Protein AF-A0AAE0SGQ3-F1 (afdb_monomer_lite)

Foldseek 3Di:
DEFEEEEEEEDDADPDDPVVVVVVVVVVCVLVVLLQVLLQVVQCPDPPDRYGYHYFYYDYHNDPVRQLDDPVQWDDDPNAIEGEQVNSQLSVLVVQLVCQVVDPPHGQAYEYEDQHQYDHPDPVHRPDFKDADAADRVDRSRRYMYGYDDDSVNRSLRVSLRVCRNNVNPDPSNPDD

Organism: NCBI:txid2493646

Structure (mmCIF, N/CA/C/O backbone):
data_AF-A0AAE0SGQ3-F1
#
_entry.id   AF-A0AAE0SGQ3-F1
#
loop_
_atom_site.group_PDB
_atom_site.id
_atom_site.type_symbol
_atom_site.label_atom_id
_atom_site.label_alt_id
_atom_site.label_comp_id
_atom_site.label_asym_id
_atom_site.label_entity_id
_atom_site.label_seq_id
_atom_site.pdbx_PDB_ins_code
_atom_site.Cartn_x
_atom_site.Cartn_y
_atom_site.Cartn_z
_atom_site.occupancy
_atom_site.B_iso_or_equiv
_atom_site.auth_seq_id
_atom_site.auth_comp_id
_atom_site.auth_asym_id
_atom_site.auth_atom_id
_atom_site.pdbx_PDB_model_num
ATOM 1 N N . MET A 1 1 ? -18.675 -8.932 4.395 1.00 39.03 1 MET A N 1
ATOM 2 C CA . MET A 1 1 ? -17.380 -9.041 5.109 1.00 39.03 1 MET A CA 1
ATOM 3 C C . MET A 1 1 ? -16.909 -7.641 5.506 1.00 39.03 1 MET A C 1
ATOM 5 O O . MET A 1 1 ? -17.119 -6.712 4.728 1.00 39.03 1 MET A O 1
ATOM 9 N N . LYS A 1 2 ? -16.356 -7.455 6.712 1.00 34.59 2 LYS A N 1
ATOM 10 C CA . LYS A 1 2 ? -15.650 -6.217 7.095 1.00 34.59 2 LYS A CA 1
ATOM 11 C C . LYS A 1 2 ? -14.165 -6.467 6.829 1.00 34.59 2 LYS A C 1
ATOM 13 O O . LYS A 1 2 ? -13.670 -7.477 7.305 1.00 34.59 2 LYS A O 1
ATOM 18 N N . GLY A 1 3 ? -13.527 -5.616 6.033 1.00 41.09 3 GLY A N 1
ATOM 19 C CA . GLY A 1 3 ? -12.093 -5.665 5.766 1.00 41.09 3 GLY A CA 1
ATOM 20 C C . GLY A 1 3 ? -11.449 -4.376 6.254 1.00 41.09 3 GLY A C 1
ATOM 21 O O . GLY A 1 3 ? -11.941 -3.280 5.960 1.00 41.09 3 GLY A O 1
ATOM 22 N N . THR A 1 4 ? -10.379 -4.513 7.021 1.00 44.31 4 THR A N 1
ATOM 23 C CA . THR A 1 4 ? -9.657 -3.395 7.620 1.00 44.31 4 THR A CA 1
ATOM 24 C C . THR A 1 4 ? -8.288 -3.267 6.956 1.00 44.31 4 THR A C 1
ATOM 26 O O . THR A 1 4 ? -7.530 -4.234 6.889 1.00 44.31 4 THR A O 1
ATOM 29 N N . LEU A 1 5 ? -8.007 -2.089 6.402 1.00 52.69 5 LEU A N 1
ATOM 30 C CA . LEU A 1 5 ? -6.851 -1.789 5.567 1.00 52.69 5 LEU A CA 1
ATOM 31 C C . LEU A 1 5 ? -5.826 -0.982 6.365 1.00 52.69 5 LEU A C 1
ATOM 33 O O . LEU A 1 5 ? -6.152 0.077 6.902 1.00 52.69 5 LEU A O 1
ATOM 37 N N . LEU A 1 6 ? -4.588 -1.454 6.406 1.00 52.25 6 LEU A N 1
ATOM 38 C CA . LEU A 1 6 ? -3.431 -0.696 6.864 1.00 52.25 6 LEU A CA 1
ATOM 39 C C . LEU A 1 6 ? -2.717 -0.101 5.653 1.00 52.25 6 LEU A C 1
ATOM 41 O O . LEU A 1 6 ? -2.405 -0.813 4.702 1.00 52.25 6 LEU A O 1
ATOM 45 N N . ILE A 1 7 ? -2.462 1.204 5.686 1.00 61.88 7 ILE A N 1
ATOM 46 C CA . ILE A 1 7 ? -1.781 1.903 4.597 1.00 61.88 7 ILE A CA 1
ATOM 47 C C . ILE A 1 7 ? -0.354 2.242 4.983 1.00 61.88 7 ILE A C 1
ATOM 49 O O . ILE A 1 7 ? -0.117 2.879 6.013 1.00 61.88 7 ILE A O 1
ATOM 53 N N . TYR A 1 8 ? 0.575 1.904 4.097 1.00 54.81 8 TYR A N 1
ATOM 54 C CA . TYR A 1 8 ? 1.942 2.385 4.142 1.00 54.81 8 TYR A CA 1
ATOM 55 C C . TYR A 1 8 ? 2.135 3.469 3.096 1.00 54.81 8 TYR A C 1
ATOM 57 O O . TYR A 1 8 ? 1.853 3.265 1.919 1.00 54.81 8 TYR A O 1
ATOM 65 N N . ALA A 1 9 ? 2.647 4.615 3.525 1.00 49.25 9 ALA A N 1
ATOM 66 C CA . ALA A 1 9 ? 3.007 5.709 2.636 1.00 49.25 9 ALA A CA 1
ATOM 67 C C . ALA A 1 9 ? 4.443 6.148 2.934 1.00 49.25 9 ALA A C 1
ATOM 69 O O . ALA A 1 9 ? 4.771 6.477 4.074 1.00 49.25 9 ALA A O 1
ATOM 70 N N . SER A 1 10 ? 5.315 6.163 1.929 1.00 40.59 10 SER A N 1
ATOM 71 C CA . SER A 1 10 ? 6.681 6.677 2.088 1.00 40.59 10 SER A CA 1
ATOM 72 C C . SER A 1 10 ? 6.744 8.186 1.824 1.00 40.59 10 SER A C 1
ATOM 74 O O . SER A 1 10 ? 6.081 8.699 0.920 1.00 40.59 10 SER A O 1
ATOM 76 N N . THR A 1 11 ? 7.539 8.919 2.609 1.00 38.03 11 THR A N 1
ATOM 77 C CA . THR A 1 11 ? 7.880 10.326 2.336 1.00 38.03 11 THR A CA 1
ATOM 78 C C . THR A 1 11 ? 9.298 10.463 1.814 1.00 38.03 11 THR A C 1
ATOM 80 O O . THR A 1 11 ? 10.227 9.933 2.419 1.00 38.03 11 THR A O 1
ATOM 83 N N . VAL A 1 12 ? 9.483 11.299 0.790 1.00 34.75 12 VAL A N 1
ATOM 84 C CA . VAL A 1 12 ? 10.799 11.852 0.442 1.00 34.75 12 VAL A CA 1
ATOM 85 C C . VAL A 1 12 ? 11.208 12.863 1.521 1.00 34.75 12 VAL A C 1
ATOM 87 O O . VAL A 1 12 ? 10.419 13.722 1.926 1.00 34.75 12 VAL A O 1
ATOM 90 N N . SER A 1 13 ? 12.434 12.743 2.024 1.00 35.84 13 SER A N 1
ATOM 91 C CA . SER A 1 13 ? 12.987 13.587 3.082 1.00 35.84 13 SER A CA 1
ATOM 92 C C . SER A 1 13 ? 13.191 15.030 2.599 1.00 35.84 13 SER A C 1
ATOM 94 O O . SER A 1 13 ? 14.014 15.303 1.734 1.00 35.84 13 SER A O 1
ATOM 96 N N . VAL A 1 14 ? 12.466 15.986 3.195 1.00 39.31 14 VAL A N 1
ATOM 97 C CA . VAL A 1 14 ? 12.691 17.427 2.971 1.00 39.31 14 VAL A CA 1
ATOM 98 C C . VAL A 1 14 ? 13.422 18.022 4.186 1.00 39.31 14 VAL A C 1
ATOM 100 O O . VAL A 1 14 ? 12.870 18.007 5.297 1.00 39.31 14 VAL A O 1
ATOM 103 N N . PRO A 1 15 ? 14.650 18.551 4.026 1.00 42.59 15 PRO A N 1
ATOM 104 C CA . PRO A 1 15 ? 15.420 19.125 5.121 1.00 42.59 15 PRO A CA 1
ATOM 105 C C . PRO A 1 15 ? 14.981 20.571 5.392 1.00 42.59 15 PRO A C 1
ATOM 107 O O . PRO A 1 15 ? 15.598 21.509 4.910 1.00 42.59 15 PRO A O 1
ATOM 110 N N . ASN A 1 16 ? 13.883 20.759 6.138 1.00 45.25 16 ASN A N 1
ATOM 111 C CA . ASN A 1 16 ? 13.708 21.856 7.108 1.00 45.25 16 ASN A CA 1
ATOM 112 C C . ASN A 1 16 ? 12.330 21.797 7.807 1.00 45.25 16 ASN A C 1
ATOM 114 O O . ASN A 1 16 ? 11.311 21.577 7.154 1.00 45.25 16 ASN A O 1
ATOM 118 N N . MET A 1 17 ? 12.302 22.127 9.107 1.00 46.94 17 MET A N 1
ATOM 119 C CA . MET A 1 17 ? 11.130 22.494 9.938 1.00 46.94 17 MET A CA 1
ATOM 120 C C . MET A 1 17 ? 10.229 21.354 10.466 1.00 46.94 17 MET A C 1
ATOM 122 O O . MET A 1 17 ? 9.360 20.829 9.771 1.00 46.94 17 MET A O 1
ATOM 126 N N . LEU A 1 18 ? 10.317 21.076 11.773 1.00 54.28 18 LEU A N 1
ATOM 127 C CA . LEU A 1 18 ? 9.386 20.221 12.536 1.00 54.28 18 LEU A CA 1
ATOM 128 C C . LEU A 1 18 ? 7.896 20.563 12.299 1.00 54.28 18 LEU A C 1
ATOM 130 O O . LEU A 1 18 ? 7.087 19.652 12.142 1.00 54.28 18 LEU A O 1
ATOM 134 N N . LYS A 1 19 ? 7.535 21.852 12.163 1.00 53.28 19 LYS A N 1
ATOM 135 C CA . LYS A 1 19 ? 6.165 22.282 11.804 1.00 53.28 19 LYS A CA 1
ATOM 136 C C . LYS A 1 19 ? 5.747 21.852 10.388 1.00 53.28 19 LYS A C 1
ATOM 138 O O . LYS A 1 19 ? 4.611 21.425 10.199 1.00 53.28 19 LYS A O 1
ATOM 143 N N . LYS A 1 20 ? 6.660 21.885 9.404 1.00 66.31 20 LYS A N 1
ATOM 144 C CA . LYS A 1 20 ? 6.388 21.379 8.044 1.00 66.31 20 LYS A CA 1
ATOM 145 C C . LYS A 1 20 ? 6.178 19.864 8.055 1.00 66.31 20 LYS A C 1
ATOM 147 O O . LYS A 1 20 ? 5.321 19.372 7.331 1.00 66.31 20 LYS A O 1
ATOM 152 N N . ARG A 1 21 ? 6.883 19.124 8.920 1.00 71.06 21 ARG A N 1
ATOM 153 C CA . ARG A 1 21 ? 6.739 17.661 9.033 1.00 71.06 21 ARG A CA 1
ATOM 154 C C . ARG A 1 21 ? 5.347 17.236 9.500 1.00 71.06 21 ARG A C 1
ATOM 156 O O . ARG A 1 21 ? 4.792 16.303 8.928 1.00 71.06 21 ARG A O 1
ATOM 163 N N . THR A 1 22 ? 4.771 17.907 10.498 1.00 79.12 22 THR A N 1
ATOM 164 C CA . THR A 1 22 ? 3.412 17.590 10.976 1.00 79.12 22 THR A CA 1
ATOM 165 C C . THR A 1 22 ? 2.369 17.848 9.893 1.00 79.12 22 THR A C 1
ATOM 167 O O . THR A 1 22 ? 1.529 16.986 9.645 1.00 79.12 22 THR A O 1
ATOM 170 N N . VAL A 1 23 ? 2.478 18.977 9.184 1.00 83.44 23 VAL A N 1
ATOM 171 C CA .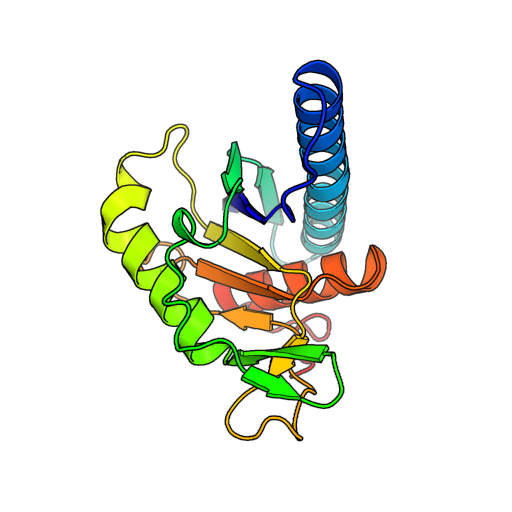 VAL A 1 23 ? 1.585 19.313 8.064 1.00 83.44 23 VAL A CA 1
ATOM 172 C C . VAL A 1 23 ? 1.718 18.306 6.920 1.00 83.44 23 VAL A C 1
ATOM 174 O O . VAL A 1 23 ? 0.711 17.843 6.400 1.00 83.44 23 VAL A O 1
ATOM 177 N N . VAL A 1 24 ? 2.940 17.915 6.547 1.00 82.62 24 VAL A N 1
ATOM 178 C CA . VAL A 1 24 ? 3.167 16.913 5.490 1.00 82.62 24 VAL A CA 1
ATOM 179 C C . VAL A 1 24 ? 2.561 15.562 5.872 1.00 82.62 24 VAL A C 1
ATOM 181 O O . VAL A 1 24 ? 1.832 14.980 5.074 1.00 82.62 24 VAL A O 1
ATOM 184 N N . LYS A 1 25 ? 2.791 15.083 7.102 1.00 83.75 25 LYS A N 1
ATOM 185 C CA . LYS A 1 25 ? 2.171 13.839 7.590 1.00 83.75 25 LYS A CA 1
ATOM 186 C C . LYS A 1 25 ? 0.648 13.920 7.558 1.00 83.75 25 LYS A C 1
ATOM 188 O O . LYS A 1 25 ? 0.005 12.949 7.178 1.00 83.75 25 LYS A O 1
ATOM 193 N N . GLN A 1 26 ? 0.080 15.059 7.946 1.00 87.38 26 GLN A N 1
ATOM 194 C CA . GLN A 1 26 ? -1.363 15.267 7.928 1.00 87.38 26 GLN A CA 1
ATOM 195 C C . GLN A 1 26 ? -1.926 15.207 6.502 1.00 87.38 26 GLN A C 1
ATOM 197 O O . GLN A 1 26 ? -2.840 14.431 6.252 1.00 87.38 26 GLN A O 1
ATOM 202 N N . LYS A 1 27 ? -1.306 15.912 5.550 1.00 87.62 27 LYS A N 1
ATOM 203 C CA . LYS A 1 27 ? -1.709 15.878 4.135 1.00 87.62 27 LYS A CA 1
ATOM 204 C C . LYS A 1 27 ? -1.614 14.484 3.519 1.00 87.62 27 LYS A C 1
ATOM 206 O O . LYS A 1 27 ? -2.451 14.112 2.707 1.00 87.62 27 LYS A O 1
ATOM 211 N N . ILE A 1 28 ? -0.612 13.698 3.910 1.00 86.00 28 ILE A N 1
ATOM 212 C CA . ILE A 1 28 ? -0.477 12.302 3.474 1.00 86.00 28 ILE A CA 1
ATOM 213 C C . ILE A 1 28 ? -1.635 11.465 4.001 1.00 86.00 28 ILE A C 1
ATOM 215 O O . ILE A 1 28 ? -2.278 10.765 3.225 1.00 86.00 28 ILE A O 1
ATOM 219 N N . ARG A 1 29 ? -1.947 11.573 5.298 1.00 89.50 29 ARG A N 1
ATOM 220 C CA . ARG A 1 29 ? -3.098 10.873 5.883 1.00 89.50 29 ARG A CA 1
ATOM 221 C C . ARG A 1 29 ? -4.398 11.264 5.195 1.00 89.50 29 ARG A C 1
ATOM 223 O O . ARG A 1 29 ? -5.192 10.385 4.892 1.00 89.50 29 ARG A O 1
ATOM 230 N N . GLU A 1 30 ? -4.606 12.549 4.929 1.00 90.75 30 GLU A N 1
ATOM 231 C CA . GLU A 1 30 ? -5.786 13.050 4.216 1.00 90.75 30 GLU A CA 1
ATOM 232 C C . GLU A 1 30 ? -5.866 12.471 2.801 1.00 90.75 30 GLU A C 1
ATOM 234 O O . GLU A 1 30 ? -6.856 11.825 2.463 1.00 90.75 30 GLU A O 1
ATOM 239 N N . SER A 1 31 ? -4.795 12.603 2.013 1.00 90.06 31 SER A N 1
ATOM 240 C CA . SER A 1 31 ? -4.724 12.090 0.641 1.00 90.06 31 SER A CA 1
ATOM 241 C C . SER A 1 31 ? -5.049 10.596 0.569 1.00 90.06 31 SER A C 1
ATOM 243 O O . SER A 1 31 ? -5.959 10.179 -0.147 1.00 90.06 31 SER A O 1
ATOM 245 N N . TYR A 1 32 ? -4.383 9.774 1.385 1.00 91.44 32 TYR A N 1
ATO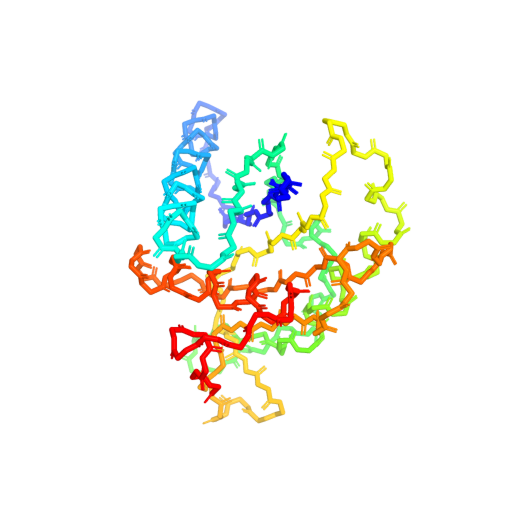M 246 C CA . TYR A 1 32 ? -4.633 8.334 1.373 1.00 91.44 32 TYR A CA 1
ATOM 247 C C . TYR A 1 32 ? -5.961 7.947 2.030 1.00 91.44 32 TYR A C 1
ATOM 249 O O . TYR A 1 32 ? -6.538 6.932 1.652 1.00 91.44 32 TYR A O 1
ATOM 257 N N . SER A 1 33 ? -6.520 8.757 2.935 1.00 92.06 33 SER A N 1
ATOM 258 C CA . SER A 1 33 ? -7.899 8.549 3.407 1.00 92.06 33 SER A CA 1
ATOM 259 C C . SER A 1 33 ? -8.903 8.716 2.266 1.00 92.06 33 SER A C 1
ATOM 261 O O . SER A 1 33 ? -9.853 7.938 2.171 1.00 92.06 33 SER A O 1
ATOM 263 N N . HIS A 1 34 ? -8.687 9.682 1.365 1.00 93.31 34 HIS A N 1
ATOM 264 C CA . HIS A 1 34 ? -9.504 9.811 0.159 1.00 93.31 34 HIS A CA 1
ATOM 265 C C . HIS A 1 34 ? -9.360 8.591 -0.750 1.00 93.31 34 HIS A C 1
ATOM 267 O O . HIS A 1 34 ? -10.377 8.079 -1.212 1.00 93.31 34 HIS A O 1
ATOM 273 N N . VAL A 1 35 ? -8.141 8.071 -0.934 1.00 93.31 35 VAL A N 1
ATOM 274 C CA . VAL A 1 35 ? -7.921 6.839 -1.711 1.00 93.31 35 VAL A CA 1
ATOM 275 C C . VAL A 1 35 ? -8.729 5.675 -1.125 1.00 93.31 35 VAL A C 1
ATOM 277 O O . VAL A 1 35 ? -9.490 5.035 -1.848 1.00 93.31 35 VAL A O 1
ATOM 280 N N . VAL A 1 36 ? -8.669 5.445 0.194 1.00 92.88 36 VAL A N 1
ATOM 281 C CA . VAL A 1 36 ? -9.471 4.389 0.849 1.00 92.88 36 VAL A CA 1
ATOM 282 C C . VAL A 1 36 ? -10.962 4.601 0.663 1.00 92.88 36 VAL A C 1
ATOM 284 O O . VAL A 1 36 ? -11.693 3.638 0.437 1.00 92.88 36 VAL A O 1
ATOM 287 N N . ASN A 1 37 ? -11.433 5.843 0.755 1.00 93.62 37 ASN A N 1
ATOM 288 C CA . ASN A 1 37 ? -12.838 6.151 0.526 1.00 93.62 37 ASN A CA 1
ATOM 289 C C . ASN A 1 37 ? -13.247 5.825 -0.915 1.00 93.62 37 ASN A C 1
ATOM 291 O O . ASN A 1 37 ? -14.295 5.209 -1.107 1.00 93.62 37 ASN A O 1
ATOM 295 N N . GLY A 1 38 ? -12.411 6.156 -1.902 1.00 94.25 38 GLY A N 1
ATOM 296 C CA . GLY A 1 38 ? -12.601 5.775 -3.302 1.00 94.25 38 GLY A CA 1
ATOM 297 C C . GLY A 1 38 ? -12.701 4.260 -3.481 1.00 94.25 38 GLY A C 1
ATOM 298 O O . GLY A 1 38 ? -13.688 3.768 -4.030 1.00 94.25 38 GLY A O 1
ATOM 299 N N . VAL A 1 39 ? -11.753 3.506 -2.915 1.00 93.81 39 VAL A N 1
ATOM 300 C CA . VAL A 1 39 ? -11.789 2.034 -2.916 1.00 93.81 39 VAL A CA 1
ATOM 301 C C . VAL A 1 39 ? -13.081 1.534 -2.258 1.00 93.81 39 VAL A C 1
ATOM 303 O O . VAL A 1 39 ? -13.821 0.746 -2.839 1.00 93.81 39 VAL A O 1
ATOM 306 N N . SER A 1 40 ? -13.433 2.045 -1.077 1.00 93.12 40 SER A N 1
ATOM 307 C CA . SER A 1 40 ? -14.659 1.673 -0.358 1.00 93.12 40 SER A CA 1
ATOM 308 C C . SER A 1 40 ? -15.924 1.912 -1.192 1.00 93.12 40 SER A C 1
ATOM 310 O O . SER A 1 40 ? -16.843 1.096 -1.149 1.00 93.12 40 SER A O 1
ATOM 312 N N . LEU A 1 41 ? -15.983 2.995 -1.975 1.00 93.56 41 LEU A N 1
ATOM 313 C CA . LEU A 1 41 ? -17.100 3.281 -2.880 1.00 93.56 41 LEU A CA 1
ATOM 314 C C . LEU A 1 41 ? -17.199 2.259 -4.019 1.00 93.56 41 LEU A C 1
ATOM 316 O O . LEU A 1 41 ? -18.301 1.775 -4.281 1.00 93.56 41 LEU A O 1
ATOM 320 N N . ILE A 1 42 ? -16.075 1.872 -4.632 1.00 92.38 42 ILE A N 1
ATOM 321 C CA . ILE A 1 42 ? -16.042 0.823 -5.667 1.00 92.38 42 ILE A CA 1
ATOM 322 C C . ILE A 1 42 ? -16.623 -0.483 -5.112 1.00 92.38 42 ILE A C 1
ATOM 324 O O . ILE A 1 42 ? -17.536 -1.063 -5.703 1.00 92.38 42 ILE A O 1
ATOM 328 N N . TYR A 1 43 ? -16.155 -0.905 -3.935 1.00 90.81 43 TYR A N 1
ATOM 329 C CA . TYR A 1 43 ? -16.602 -2.141 -3.289 1.00 90.81 43 TYR A CA 1
ATOM 330 C C . TYR A 1 43 ? -18.058 -2.097 -2.812 1.00 90.81 43 TYR A C 1
ATOM 332 O O . TYR A 1 43 ? -18.759 -3.106 -2.870 1.00 90.81 43 TYR A O 1
ATOM 340 N N . LYS A 1 44 ? -18.555 -0.933 -2.376 1.00 91.06 44 LYS A N 1
ATOM 341 C CA . LYS A 1 44 ? -19.983 -0.740 -2.062 1.00 91.06 44 LYS A CA 1
ATOM 342 C C . LYS A 1 44 ? -20.876 -0.863 -3.297 1.00 91.06 44 LYS A C 1
ATOM 344 O O . LYS A 1 44 ? -22.044 -1.209 -3.152 1.00 91.06 44 LYS A O 1
ATOM 349 N N . GLY A 1 45 ? -20.342 -0.577 -4.485 1.00 89.31 45 GLY A N 1
ATOM 350 C CA . GLY A 1 45 ? -21.041 -0.718 -5.761 1.00 89.31 45 GLY A CA 1
ATOM 351 C C . GLY A 1 45 ? -21.137 -2.159 -6.279 1.00 89.31 45 GLY A C 1
ATOM 352 O O . GLY A 1 45 ? -21.712 -2.377 -7.347 1.00 89.31 45 GLY A O 1
ATOM 353 N N . LEU A 1 46 ? -20.568 -3.149 -5.583 1.00 87.12 46 LEU A N 1
ATOM 354 C CA . LEU A 1 46 ? -20.747 -4.562 -5.922 1.00 87.12 46 LEU A CA 1
ATOM 355 C C . LEU A 1 46 ? -22.165 -5.009 -5.531 1.00 87.12 46 LEU A C 1
ATOM 357 O O . LEU A 1 46 ? -22.601 -4.809 -4.399 1.00 87.12 46 LEU A O 1
ATOM 361 N N . LYS A 1 47 ? -22.899 -5.620 -6.469 1.00 85.94 47 LYS A N 1
ATOM 362 C CA . LYS A 1 47 ? -24.292 -6.044 -6.235 1.00 85.94 47 LYS A CA 1
ATOM 363 C C . LYS A 1 47 ? -24.386 -7.356 -5.458 1.00 85.94 47 LYS A C 1
ATOM 365 O O . LYS A 1 47 ? -25.258 -7.508 -4.610 1.00 85.94 47 LYS A O 1
ATOM 370 N N . GLU A 1 48 ? -23.485 -8.287 -5.750 1.00 85.00 48 GLU A N 1
ATOM 371 C CA . GLU A 1 48 ? -23.563 -9.670 -5.267 1.00 85.00 48 GLU A CA 1
ATOM 372 C C . GLU A 1 48 ? -22.922 -9.856 -3.889 1.00 85.00 48 GLU A C 1
ATOM 374 O O . GLU A 1 48 ? -23.333 -10.719 -3.116 1.00 85.00 48 GLU A O 1
ATOM 379 N N . ILE A 1 49 ? -21.939 -9.019 -3.543 1.00 82.38 49 ILE A N 1
ATOM 380 C CA . ILE A 1 49 ? -21.169 -9.151 -2.305 1.00 82.38 49 ILE A CA 1
ATOM 381 C C . ILE A 1 49 ? -21.113 -7.806 -1.589 1.00 82.38 49 ILE A C 1
ATOM 383 O O . ILE A 1 49 ? -20.703 -6.794 -2.147 1.00 82.38 49 ILE A O 1
ATOM 387 N N . LYS A 1 50 ? -21.467 -7.806 -0.301 1.00 86.38 50 LYS A N 1
ATOM 388 C CA . LYS A 1 50 ? -21.337 -6.628 0.566 1.00 86.38 50 LYS A CA 1
ATOM 389 C C . LYS A 1 50 ? -19.978 -6.627 1.261 1.00 86.38 50 LYS A C 1
ATOM 391 O O . LYS A 1 50 ? -19.761 -7.354 2.242 1.00 86.38 50 LYS A O 1
ATOM 396 N N . ILE A 1 51 ? -19.080 -5.775 0.778 1.00 86.44 51 ILE A N 1
ATOM 397 C CA . ILE A 1 51 ? -17.751 -5.560 1.357 1.00 86.44 51 ILE A CA 1
ATOM 398 C C . ILE A 1 51 ? -17.677 -4.148 1.929 1.00 86.44 51 ILE A C 1
ATOM 400 O O . ILE A 1 51 ? -18.047 -3.171 1.283 1.00 86.44 51 ILE A O 1
ATOM 404 N N . ARG A 1 52 ? -17.209 -4.044 3.174 1.00 87.00 52 ARG A N 1
ATOM 405 C CA . ARG A 1 52 ? -16.922 -2.761 3.815 1.00 87.00 52 ARG A CA 1
ATOM 406 C C . ARG A 1 52 ? -15.422 -2.632 3.997 1.00 87.00 52 ARG A C 1
ATOM 408 O O . ARG A 1 52 ? -14.859 -3.374 4.796 1.00 87.00 52 ARG A O 1
ATOM 415 N N . ILE A 1 53 ? -14.831 -1.655 3.319 1.00 90.38 53 ILE A N 1
ATOM 416 C CA . ILE A 1 53 ? -13.434 -1.266 3.512 1.00 90.38 53 ILE A CA 1
ATOM 417 C C . ILE A 1 53 ? -13.372 -0.183 4.584 1.00 90.38 53 ILE A C 1
ATOM 419 O O . ILE A 1 53 ? -14.095 0.814 4.499 1.00 90.38 53 ILE A O 1
ATOM 423 N N . THR A 1 54 ? -12.552 -0.414 5.605 1.00 88.81 54 THR A N 1
ATOM 424 C CA . THR A 1 54 ? -12.305 0.506 6.724 1.00 88.81 54 THR A CA 1
ATOM 425 C C . THR A 1 54 ? -10.803 0.693 6.886 1.00 88.81 54 THR A C 1
ATOM 427 O O . THR A 1 54 ? -10.054 -0.261 6.739 1.00 88.81 54 THR A O 1
ATOM 430 N N . LEU A 1 55 ? -10.347 1.901 7.189 1.00 90.69 55 LEU A N 1
ATOM 431 C CA . LEU A 1 55 ? -8.936 2.175 7.453 1.00 90.69 55 LEU A CA 1
ATOM 432 C C . LEU A 1 55 ? -8.591 1.827 8.914 1.00 90.69 55 LEU A C 1
ATOM 434 O O . LEU A 1 55 ? -9.186 2.402 9.823 1.00 90.69 55 LEU A O 1
ATOM 438 N N . SER A 1 56 ? -7.634 0.919 9.137 1.00 89.75 56 SER A N 1
ATOM 439 C CA . SER A 1 56 ? -7.102 0.590 10.475 1.00 89.75 56 SER A CA 1
ATOM 440 C C . SER A 1 56 ? -6.120 1.643 10.974 1.00 89.75 56 SER A C 1
ATOM 442 O O . SER A 1 56 ? -6.077 1.946 12.163 1.00 89.75 56 SER A O 1
ATOM 444 N N . GLY A 1 57 ? -5.286 2.173 10.079 1.00 88.88 57 GLY A N 1
ATOM 445 C CA . GLY A 1 57 ? -4.216 3.086 10.451 1.00 88.88 57 GLY A CA 1
ATOM 446 C C . GLY A 1 57 ? -3.258 3.386 9.306 1.00 88.88 57 GLY A C 1
ATOM 447 O O . GLY A 1 57 ? -3.422 2.906 8.184 1.00 88.88 57 GLY A O 1
ATOM 448 N N . PHE A 1 58 ? -2.245 4.189 9.626 1.00 87.44 58 PHE A N 1
ATOM 449 C CA . PHE A 1 58 ? -1.181 4.577 8.710 1.00 87.44 58 PHE A CA 1
ATOM 450 C C . PHE A 1 58 ? 0.182 4.264 9.306 1.00 87.44 58 PHE A C 1
ATOM 452 O O . PHE A 1 58 ? 0.451 4.617 10.457 1.00 87.44 58 PHE A O 1
ATOM 459 N N . ILE A 1 59 ? 1.072 3.735 8.477 1.00 85.38 59 ILE A N 1
ATOM 460 C CA . ILE A 1 59 ? 2.508 3.720 8.732 1.00 85.38 59 ILE A CA 1
ATOM 461 C C . ILE A 1 59 ? 3.158 4.630 7.694 1.00 85.38 59 ILE A C 1
ATOM 463 O O . ILE A 1 59 ? 3.037 4.420 6.491 1.00 85.38 59 ILE A O 1
ATOM 467 N N . ILE A 1 60 ? 3.815 5.689 8.168 1.00 84.06 60 ILE A N 1
ATOM 468 C CA . ILE A 1 60 ? 4.483 6.654 7.293 1.00 84.06 60 ILE A CA 1
ATOM 469 C C . ILE A 1 60 ? 5.986 6.511 7.469 1.00 84.06 60 ILE A C 1
ATOM 471 O O . ILE A 1 60 ? 6.528 6.903 8.508 1.00 84.06 60 ILE A O 1
ATOM 475 N N . PHE A 1 61 ? 6.656 5.988 6.449 1.00 76.62 61 PHE A N 1
ATOM 476 C CA . PHE A 1 61 ? 8.103 5.826 6.476 1.00 76.62 61 PHE A CA 1
ATOM 477 C C . PHE A 1 61 ? 8.783 7.152 6.156 1.00 76.62 61 PHE A C 1
ATOM 479 O O . PHE A 1 61 ? 8.598 7.736 5.090 1.00 76.62 61 PHE A O 1
ATOM 486 N N . GLN A 1 62 ? 9.557 7.652 7.119 1.00 70.31 62 GLN A N 1
ATOM 487 C CA . GLN A 1 62 ? 10.209 8.962 7.021 1.00 70.31 62 GLN A CA 1
ATOM 488 C C . GLN A 1 62 ? 11.540 8.930 6.266 1.00 70.31 62 GLN A C 1
ATOM 490 O O . GLN A 1 62 ? 12.076 9.978 5.910 1.00 70.31 62 GLN A O 1
ATOM 495 N N . ASN A 1 63 ? 12.090 7.734 6.093 1.00 65.44 63 ASN A N 1
ATOM 496 C CA . ASN A 1 63 ? 13.344 7.471 5.416 1.00 65.44 63 ASN A CA 1
ATOM 497 C C . ASN A 1 63 ? 13.223 6.104 4.735 1.00 65.44 63 ASN A C 1
ATOM 499 O O . ASN A 1 63 ? 12.667 5.180 5.332 1.00 65.44 63 ASN A O 1
ATOM 503 N N . ALA A 1 64 ? 13.782 5.976 3.532 1.00 59.03 64 ALA A N 1
ATOM 504 C CA . ALA A 1 64 ? 13.920 4.706 2.828 1.00 59.03 64 ALA A CA 1
ATOM 505 C C . ALA A 1 64 ? 14.622 3.638 3.686 1.00 59.03 64 ALA A C 1
ATOM 507 O O . ALA A 1 64 ? 14.254 2.478 3.607 1.00 59.03 64 ALA A O 1
ATOM 508 N N . ALA A 1 65 ? 15.544 4.035 4.573 1.00 55.31 65 ALA A N 1
ATOM 509 C CA . ALA A 1 65 ? 16.223 3.121 5.499 1.00 55.31 65 ALA A CA 1
ATOM 510 C C . ALA A 1 65 ? 15.315 2.513 6.591 1.00 55.31 65 ALA A C 1
ATOM 512 O O . ALA A 1 65 ? 15.712 1.556 7.246 1.00 55.31 65 ALA A O 1
ATOM 513 N N . LEU A 1 66 ? 14.137 3.101 6.841 1.00 55.72 66 LEU A N 1
ATOM 514 C CA . LEU A 1 66 ? 13.166 2.617 7.835 1.00 55.72 66 LEU A CA 1
ATOM 515 C C . LEU A 1 66 ? 12.035 1.806 7.203 1.00 55.72 66 LEU A C 1
ATOM 517 O O . LEU A 1 66 ? 11.316 1.105 7.913 1.00 55.72 66 LEU A O 1
ATOM 521 N N . PHE A 1 67 ? 11.845 1.942 5.893 1.00 64.56 67 PHE A N 1
ATOM 522 C CA . PHE A 1 67 ? 11.035 0.999 5.146 1.00 64.56 67 PHE A CA 1
ATOM 523 C C . PHE A 1 67 ? 11.871 -0.287 4.980 1.00 64.56 67 PHE A C 1
ATOM 525 O O . PHE A 1 67 ? 13.092 -0.183 4.846 1.00 64.56 67 PHE A O 1
ATOM 532 N N . PRO A 1 68 ? 11.268 -1.489 5.014 1.00 60.91 68 PRO A N 1
ATOM 533 C CA . PRO A 1 68 ? 11.939 -2.732 4.640 1.00 60.91 68 PRO A CA 1
ATOM 534 C C . PRO A 1 68 ? 12.301 -2.666 3.153 1.00 60.91 68 PRO A C 1
ATOM 536 O O . PRO A 1 68 ? 11.630 -3.237 2.319 1.00 60.91 68 PRO A O 1
ATOM 539 N N . HIS A 1 69 ? 13.296 -1.881 2.776 1.00 61.47 69 HIS A N 1
ATOM 540 C CA . HIS A 1 69 ? 13.794 -1.847 1.418 1.00 61.47 69 HIS A CA 1
ATOM 541 C C . HIS A 1 69 ? 15.291 -1.917 1.496 1.00 61.47 69 HIS A C 1
ATOM 543 O O . HIS A 1 69 ? 15.958 -1.067 2.091 1.00 61.47 69 HIS A O 1
ATOM 549 N N . ASN A 1 70 ? 15.814 -2.968 0.889 1.00 57.34 70 ASN A N 1
ATOM 550 C CA . ASN A 1 70 ? 17.230 -3.034 0.651 1.00 57.34 70 ASN A CA 1
ATOM 551 C C . ASN A 1 70 ? 17.559 -2.026 -0.458 1.00 57.34 70 ASN A C 1
ATOM 553 O O . ASN A 1 70 ? 17.162 -2.210 -1.605 1.00 57.34 70 ASN A O 1
ATOM 557 N N . SER A 1 71 ? 18.283 -0.956 -0.124 1.00 54.09 71 SER A N 1
ATOM 558 C CA . SER A 1 71 ? 18.667 0.115 -1.058 1.00 54.09 71 SER A CA 1
ATOM 559 C C . SER A 1 71 ? 19.465 -0.372 -2.275 1.00 54.09 71 SER A C 1
ATOM 561 O O . SER A 1 71 ? 19.593 0.363 -3.250 1.00 54.09 71 SER A O 1
ATOM 563 N N . SER A 1 72 ? 19.972 -1.607 -2.238 1.00 53.00 72 SER A N 1
ATOM 564 C CA . SER A 1 72 ? 20.606 -2.291 -3.372 1.00 53.00 72 SER A CA 1
ATOM 565 C C . SER A 1 72 ? 19.629 -2.757 -4.463 1.00 53.00 72 SER A C 1
ATOM 567 O O . SER A 1 72 ? 20.082 -3.176 -5.522 1.00 53.00 72 SER A O 1
ATOM 569 N N . LYS A 1 73 ? 18.313 -2.638 -4.244 1.00 64.69 73 LYS A N 1
ATOM 570 C CA . LYS A 1 73 ? 17.248 -3.012 -5.194 1.00 64.69 73 LYS A CA 1
ATOM 571 C C . LYS A 1 73 ? 16.619 -1.814 -5.921 1.00 64.69 73 LYS A C 1
ATOM 573 O O . LYS A 1 73 ? 15.608 -1.952 -6.605 1.00 64.69 73 LYS A O 1
ATOM 578 N N . VAL A 1 74 ? 17.199 -0.624 -5.750 1.00 72.19 74 VAL A N 1
ATOM 579 C CA . VAL A 1 74 ? 16.810 0.586 -6.480 1.00 72.19 74 VAL A CA 1
ATOM 580 C C . VAL A 1 74 ? 17.650 0.702 -7.740 1.00 72.19 74 VAL A C 1
ATOM 582 O O . VAL A 1 74 ? 18.864 0.897 -7.647 1.00 72.19 74 VAL A O 1
ATOM 585 N N . THR A 1 75 ? 17.009 0.713 -8.905 1.00 79.44 75 THR A N 1
ATOM 586 C CA . THR A 1 75 ? 17.709 0.989 -10.161 1.00 79.44 75 THR A CA 1
ATOM 587 C C . THR A 1 75 ? 17.423 2.406 -10.627 1.00 79.44 75 THR A C 1
ATOM 589 O O . THR A 1 75 ? 16.284 2.862 -10.639 1.00 79.44 75 THR A O 1
ATOM 592 N N . ARG A 1 76 ? 18.466 3.137 -11.024 1.00 81.44 76 ARG A N 1
ATOM 593 C CA . ARG A 1 76 ? 18.309 4.448 -11.659 1.00 81.44 76 ARG A CA 1
ATOM 594 C C . ARG A 1 76 ? 18.550 4.323 -13.149 1.00 81.44 76 ARG A C 1
ATOM 596 O O . ARG A 1 76 ? 19.634 3.923 -13.560 1.00 81.44 76 ARG A O 1
ATOM 603 N N . PHE A 1 77 ? 17.564 4.720 -13.939 1.00 80.50 77 PHE A N 1
ATOM 604 C CA . PHE A 1 77 ? 17.650 4.727 -15.392 1.00 80.50 77 PHE A CA 1
ATOM 605 C C . PHE A 1 77 ? 17.065 6.038 -15.917 1.00 80.50 77 PHE A C 1
ATOM 607 O O . PHE A 1 77 ? 15.974 6.438 -15.517 1.00 80.50 77 PHE A O 1
ATOM 614 N N . ASN A 1 78 ? 17.822 6.753 -16.755 1.00 83.19 78 ASN A N 1
ATOM 615 C CA . ASN A 1 78 ? 17.438 8.061 -17.306 1.00 83.19 78 ASN A CA 1
ATOM 616 C C . ASN A 1 78 ? 16.920 9.069 -16.258 1.00 83.19 78 ASN A C 1
ATOM 618 O O . ASN A 1 78 ? 15.922 9.751 -16.467 1.00 83.19 78 ASN A O 1
ATOM 622 N N . GLY A 1 79 ? 17.575 9.143 -15.094 1.00 80.12 79 GLY A N 1
ATOM 623 C CA . GLY A 1 79 ? 17.185 10.055 -14.007 1.00 80.12 79 GLY A CA 1
ATOM 624 C C . GLY A 1 79 ? 15.934 9.635 -13.224 1.00 80.12 79 GLY A C 1
ATOM 625 O O . GLY A 1 79 ? 15.613 10.264 -12.217 1.00 80.12 79 GLY A O 1
ATOM 626 N N . THR A 1 80 ? 15.276 8.549 -13.628 1.00 81.69 80 THR A N 1
ATOM 627 C CA . THR A 1 80 ? 14.105 7.983 -12.958 1.00 81.69 80 THR A CA 1
ATOM 628 C C . THR A 1 80 ? 14.522 6.830 -12.054 1.00 81.69 80 THR A C 1
ATOM 630 O O . THR A 1 80 ? 15.485 6.111 -12.331 1.00 81.69 80 THR A O 1
ATOM 633 N N . THR A 1 81 ? 13.838 6.705 -10.920 1.00 83.19 81 THR A N 1
ATOM 634 C CA . THR A 1 81 ? 14.113 5.677 -9.915 1.00 83.19 81 THR A CA 1
ATOM 635 C C . THR A 1 81 ? 13.081 4.567 -10.038 1.00 83.19 81 THR A C 1
ATOM 637 O O . THR A 1 81 ? 11.906 4.810 -9.769 1.00 83.19 81 THR A O 1
ATOM 640 N N . TYR A 1 82 ? 13.556 3.380 -10.398 1.00 85.75 82 TYR A N 1
ATOM 641 C CA . TYR A 1 82 ? 12.777 2.168 -10.595 1.00 85.75 82 TYR A CA 1
ATOM 642 C C . TYR A 1 82 ? 12.992 1.190 -9.444 1.00 85.75 82 TYR A C 1
ATOM 644 O O . TYR A 1 82 ? 14.101 1.078 -8.905 1.00 85.75 82 TYR A O 1
ATOM 652 N N . ILE A 1 83 ? 11.938 0.466 -9.091 1.00 85.69 83 ILE A N 1
ATOM 653 C CA . ILE A 1 83 ? 11.957 -0.591 -8.084 1.00 85.69 83 ILE A CA 1
ATOM 654 C C . ILE A 1 83 ? 11.303 -1.838 -8.675 1.00 85.69 83 ILE A C 1
ATOM 656 O O . ILE A 1 83 ? 10.219 -1.751 -9.247 1.00 85.69 83 ILE A O 1
ATOM 660 N N . ASP A 1 84 ? 11.961 -2.989 -8.524 1.00 87.50 84 ASP A N 1
ATOM 661 C CA . ASP A 1 84 ? 11.360 -4.266 -8.907 1.00 87.50 84 ASP A CA 1
ATOM 662 C C . ASP A 1 84 ? 10.197 -4.560 -7.953 1.00 87.50 84 ASP A C 1
ATOM 664 O O . ASP A 1 84 ? 10.359 -4.579 -6.727 1.00 87.50 84 ASP A O 1
ATOM 668 N N . ILE A 1 85 ? 9.004 -4.726 -8.515 1.00 87.62 85 ILE A N 1
ATOM 669 C CA . ILE A 1 85 ? 7.774 -4.837 -7.740 1.00 87.62 85 ILE A CA 1
ATOM 670 C C . ILE A 1 85 ? 7.676 -6.149 -6.961 1.00 87.62 85 ILE A C 1
ATOM 672 O O . ILE A 1 85 ? 7.131 -6.145 -5.854 1.00 87.62 85 ILE A O 1
ATOM 676 N N . VAL A 1 86 ? 8.232 -7.244 -7.489 1.00 88.44 86 VAL A N 1
ATOM 677 C CA . VAL A 1 86 ? 8.245 -8.559 -6.833 1.00 88.44 86 VAL A CA 1
ATOM 678 C C . VAL A 1 86 ? 9.111 -8.479 -5.590 1.00 88.44 86 VAL A C 1
ATOM 680 O O . VAL A 1 86 ? 8.672 -8.798 -4.486 1.00 88.44 86 VAL A O 1
ATOM 683 N N . ASP A 1 87 ? 10.310 -7.934 -5.751 1.00 85.62 87 ASP A N 1
ATOM 684 C CA . ASP A 1 87 ? 11.237 -7.695 -4.656 1.00 85.62 87 ASP A CA 1
ATOM 685 C C . ASP A 1 87 ? 10.642 -6.775 -3.580 1.00 85.62 87 ASP A C 1
ATOM 687 O O . ASP A 1 87 ? 10.807 -7.003 -2.377 1.00 85.62 87 ASP A O 1
ATOM 691 N N . TYR A 1 88 ? 9.941 -5.724 -4.007 1.00 85.56 88 TYR A N 1
ATOM 692 C CA . TYR A 1 88 ? 9.329 -4.758 -3.101 1.00 85.56 88 TYR A CA 1
ATOM 693 C C . TYR A 1 88 ? 8.145 -5.352 -2.332 1.00 85.56 88 TYR A C 1
ATOM 695 O O . TYR A 1 88 ? 7.961 -5.078 -1.140 1.00 85.56 88 TYR A O 1
ATOM 703 N N . HIS A 1 89 ? 7.363 -6.208 -2.990 1.00 87.88 89 HIS A N 1
ATOM 704 C CA . HIS A 1 89 ? 6.279 -6.959 -2.370 1.00 87.88 89 HIS A CA 1
ATOM 705 C C . HIS A 1 89 ? 6.795 -8.016 -1.394 1.00 87.88 89 HIS A C 1
ATOM 707 O O . HIS A 1 89 ? 6.237 -8.144 -0.301 1.00 87.88 89 HIS A O 1
ATOM 713 N N . ASP A 1 90 ? 7.884 -8.709 -1.720 1.00 88.12 90 ASP A N 1
ATOM 714 C CA . ASP A 1 90 ? 8.535 -9.674 -0.834 1.00 88.12 90 ASP A CA 1
ATOM 715 C C . ASP A 1 90 ? 9.101 -9.010 0.423 1.00 88.12 90 ASP A C 1
ATOM 717 O O . ASP A 1 90 ? 8.955 -9.531 1.535 1.00 88.12 90 ASP A O 1
ATOM 721 N 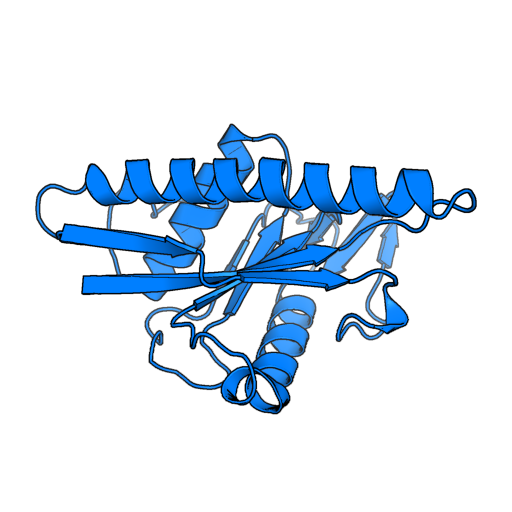N . ASP A 1 91 ? 9.710 -7.832 0.293 1.00 86.00 91 ASP A N 1
ATOM 722 C CA . ASP A 1 91 ? 10.208 -7.099 1.452 1.00 86.00 91 ASP A CA 1
ATOM 723 C C . ASP A 1 91 ? 9.056 -6.670 2.390 1.00 86.00 91 ASP A C 1
ATOM 725 O O . ASP A 1 91 ? 9.142 -6.845 3.612 1.00 86.00 91 ASP A O 1
ATOM 729 N N . LEU A 1 92 ? 7.939 -6.187 1.832 1.00 86.06 92 LEU A N 1
ATOM 730 C CA . LEU A 1 92 ? 6.730 -5.848 2.593 1.00 86.06 92 LEU A CA 1
ATOM 731 C C . LEU A 1 92 ? 6.100 -7.080 3.266 1.00 86.06 92 LEU A C 1
ATOM 733 O O . LEU A 1 92 ? 5.701 -7.023 4.429 1.00 86.06 92 LEU A O 1
ATOM 737 N N . THR A 1 93 ? 6.028 -8.195 2.542 1.00 88.06 93 THR A N 1
ATOM 738 C CA . THR A 1 93 ? 5.547 -9.509 3.002 1.00 88.06 93 THR A CA 1
ATOM 739 C C . THR A 1 93 ? 6.358 -9.986 4.212 1.00 88.06 93 THR A C 1
ATOM 741 O O . THR A 1 93 ? 5.794 -10.347 5.249 1.00 88.06 93 THR A O 1
ATOM 744 N N . ARG A 1 94 ? 7.693 -9.899 4.142 1.00 87.88 94 ARG A N 1
ATOM 745 C CA . ARG A 1 94 ? 8.582 -10.226 5.270 1.00 87.88 94 ARG A CA 1
ATOM 746 C C . ARG A 1 94 ? 8.381 -9.289 6.456 1.00 87.88 94 ARG A C 1
ATOM 748 O O . ARG A 1 94 ? 8.354 -9.749 7.596 1.00 87.88 94 ARG A O 1
ATOM 755 N N . TRP A 1 95 ? 8.205 -7.994 6.203 1.00 84.19 95 TRP A N 1
ATOM 756 C CA . TRP A 1 95 ? 7.938 -7.028 7.264 1.00 84.19 95 TRP A CA 1
ATOM 757 C C . TRP A 1 95 ? 6.613 -7.307 7.981 1.00 84.19 95 TRP A C 1
ATOM 759 O O . TRP A 1 95 ? 6.592 -7.285 9.211 1.00 84.19 95 TRP A O 1
ATOM 769 N N . ASP A 1 96 ? 5.531 -7.615 7.252 1.00 85.31 96 ASP A N 1
ATOM 770 C CA . ASP A 1 96 ? 4.228 -7.958 7.849 1.00 85.31 96 ASP A CA 1
ATOM 771 C C . ASP A 1 96 ? 4.321 -9.243 8.673 1.00 85.31 96 ASP A C 1
ATOM 773 O O . ASP A 1 96 ? 3.773 -9.303 9.772 1.00 85.31 96 ASP A O 1
ATOM 777 N N . ALA A 1 97 ? 5.066 -10.242 8.194 1.00 87.19 97 ALA A N 1
ATOM 778 C CA . ALA A 1 97 ? 5.288 -11.477 8.941 1.00 87.19 97 ALA A CA 1
ATOM 779 C C . ALA A 1 97 ? 5.984 -11.234 10.293 1.00 87.19 97 ALA A C 1
ATOM 781 O O . ALA A 1 97 ? 5.700 -11.937 11.258 1.00 87.19 97 ALA A O 1
ATOM 782 N N . GLN A 1 98 ? 6.877 -10.242 10.364 1.00 86.06 98 GLN A N 1
ATOM 783 C CA . GLN A 1 98 ? 7.648 -9.925 11.570 1.00 86.06 98 GLN A CA 1
ATOM 784 C C . GLN A 1 98 ? 6.932 -8.955 12.517 1.00 86.06 98 GLN A C 1
ATOM 786 O O . GLN A 1 98 ? 7.012 -9.130 13.725 1.00 86.06 98 GLN A O 1
ATOM 791 N N . HIS A 1 99 ? 6.241 -7.942 11.984 1.00 83.56 99 HIS A N 1
ATOM 792 C CA . HIS A 1 99 ? 5.737 -6.803 12.769 1.00 83.56 99 HIS A CA 1
ATOM 793 C C . HIS A 1 99 ? 4.220 -6.613 12.667 1.00 83.56 99 HIS A C 1
ATOM 795 O O . HIS A 1 99 ? 3.615 -5.866 13.437 1.00 83.56 99 HIS A O 1
ATOM 801 N N . GLY A 1 100 ? 3.569 -7.255 11.699 1.00 81.88 100 GLY A N 1
ATOM 802 C CA . GLY A 1 100 ? 2.158 -7.029 11.407 1.00 81.88 100 GLY A CA 1
ATOM 803 C C . GLY A 1 100 ? 1.214 -7.498 12.515 1.00 81.88 100 GLY A C 1
ATOM 804 O O . GLY A 1 100 ? 0.097 -6.990 12.619 1.00 81.88 100 GLY A O 1
ATOM 805 N N . ALA A 1 101 ? 1.631 -8.457 13.345 1.00 83.00 101 ALA A N 1
ATOM 806 C CA . ALA A 1 101 ? 0.852 -8.919 14.496 1.00 83.00 101 ALA A CA 1
ATOM 807 C C . ALA A 1 101 ? 0.824 -7.891 15.646 1.00 83.00 101 ALA A C 1
ATOM 809 O O . ALA A 1 101 ? -0.168 -7.803 16.382 1.00 83.00 101 ALA A O 1
ATOM 810 N N . ASP A 1 102 ? 1.873 -7.073 15.755 1.00 84.69 102 ASP A N 1
ATOM 811 C CA . ASP A 1 102 ? 2.041 -6.087 16.826 1.00 84.69 102 ASP A CA 1
ATOM 812 C C . ASP A 1 102 ? 1.217 -4.820 16.583 1.00 84.69 102 ASP A C 1
ATOM 814 O O . ASP A 1 102 ? 0.898 -4.082 17.516 1.00 84.69 102 ASP A O 1
ATOM 818 N N . PHE A 1 103 ? 0.804 -4.573 15.337 1.00 80.38 103 PHE A N 1
ATOM 819 C CA . PHE A 1 103 ? 0.024 -3.390 15.000 1.00 80.38 103 PHE A CA 1
ATOM 820 C C . PHE A 1 103 ? -1.374 -3.431 15.634 1.00 80.38 103 PHE A C 1
ATOM 822 O O . PHE A 1 103 ? -2.057 -4.463 15.639 1.00 80.38 103 PHE A O 1
ATOM 829 N N . LYS A 1 104 ? -1.812 -2.291 16.178 1.00 79.94 104 LYS A N 1
ATOM 830 C CA . LYS A 1 104 ? -3.147 -2.103 16.760 1.00 79.94 104 LYS A CA 1
ATOM 831 C C . LYS A 1 104 ? -3.753 -0.784 16.248 1.00 79.94 104 LYS A C 1
ATOM 833 O O . LYS A 1 104 ? -3.057 0.230 16.272 1.00 79.94 104 LYS A O 1
ATOM 838 N N . PRO A 1 105 ? -5.030 -0.766 15.818 1.00 81.38 105 PRO A N 1
ATOM 839 C CA . PRO A 1 105 ? -5.941 -1.912 15.730 1.00 81.38 105 PRO A CA 1
ATOM 840 C C . PRO A 1 105 ? -5.488 -2.934 14.672 1.00 81.38 105 PRO A C 1
ATOM 842 O O . PRO A 1 105 ? -4.737 -2.596 13.759 1.00 81.38 105 PRO A O 1
ATOM 845 N N . ASN A 1 106 ? -5.927 -4.190 14.819 1.00 83.38 106 ASN A N 1
ATOM 846 C CA . ASN A 1 106 ? -5.613 -5.248 13.853 1.00 83.38 106 ASN A CA 1
ATOM 847 C C . ASN A 1 106 ? -6.076 -4.850 12.436 1.00 83.38 106 ASN A C 1
ATOM 849 O O . ASN A 1 106 ? -6.974 -4.022 12.257 1.00 83.38 106 ASN A O 1
ATOM 853 N N . PHE A 1 107 ? -5.460 -5.458 11.428 1.00 87.12 107 PHE A N 1
ATOM 854 C CA . PHE A 1 107 ? -5.793 -5.247 10.023 1.00 87.12 107 PHE A CA 1
ATOM 855 C C . PHE A 1 107 ? -5.865 -6.576 9.271 1.00 87.12 107 PHE A C 1
ATOM 857 O O . PHE A 1 107 ? -5.204 -7.550 9.637 1.00 87.12 107 PHE A O 1
ATOM 864 N N . ASP A 1 108 ? -6.665 -6.600 8.210 1.00 87.31 108 ASP A N 1
ATOM 865 C CA . ASP A 1 108 ? -6.881 -7.771 7.356 1.00 87.31 108 ASP A CA 1
ATOM 866 C C . ASP A 1 108 ? -6.036 -7.696 6.082 1.00 87.31 108 ASP A C 1
ATOM 868 O O . ASP A 1 108 ? -5.678 -8.723 5.514 1.00 87.31 108 ASP A O 1
ATOM 872 N N . HIS A 1 109 ? -5.701 -6.480 5.640 1.00 89.75 109 HIS A N 1
ATOM 873 C CA . HIS A 1 109 ? -4.847 -6.233 4.482 1.00 89.75 109 HIS A CA 1
ATOM 874 C C . HIS A 1 109 ? -3.959 -5.011 4.704 1.00 89.75 109 HIS A C 1
ATOM 876 O O . HIS A 1 109 ? -4.360 -4.045 5.350 1.00 89.75 109 HIS A O 1
ATOM 882 N N . ALA A 1 110 ? -2.759 -5.059 4.154 1.00 89.81 110 ALA A N 1
ATOM 883 C CA . ALA A 1 110 ? -1.722 -4.049 4.215 1.00 89.81 110 ALA A CA 1
ATOM 884 C C . ALA A 1 110 ? -1.402 -3.601 2.785 1.00 89.81 110 ALA A C 1
ATOM 886 O O . ALA A 1 110 ? -1.111 -4.431 1.932 1.00 89.81 110 ALA A O 1
ATOM 887 N N . MET A 1 111 ? -1.441 -2.303 2.502 1.00 91.31 111 MET A N 1
ATOM 888 C CA . MET A 1 111 ? -1.171 -1.780 1.164 1.00 91.31 111 MET A CA 1
ATOM 889 C C . MET A 1 111 ? -0.093 -0.713 1.211 1.00 91.31 111 MET A C 1
ATOM 891 O O . MET A 1 111 ? -0.223 0.285 1.922 1.00 91.31 111 MET A O 1
ATOM 895 N N . LEU A 1 112 ? 0.975 -0.942 0.459 1.00 90.75 112 LEU A N 1
ATOM 896 C CA . LEU A 1 112 ? 2.079 -0.019 0.301 1.00 90.75 112 LEU A CA 1
ATOM 897 C C . LEU A 1 112 ? 1.896 0.839 -0.931 1.00 90.75 112 LEU A C 1
ATOM 899 O O . LEU A 1 112 ? 1.806 0.329 -2.038 1.00 90.75 112 LEU A O 1
ATOM 903 N N . PHE A 1 113 ? 1.923 2.144 -0.713 1.00 90.25 113 PHE A N 1
ATOM 904 C CA . PHE A 1 113 ? 1.867 3.141 -1.758 1.00 90.25 113 PHE A CA 1
ATOM 905 C C . PHE A 1 113 ? 3.238 3.769 -1.965 1.00 90.25 113 PHE A C 1
ATOM 907 O O . PHE A 1 113 ? 3.876 4.246 -1.014 1.00 90.25 113 PHE A O 1
ATOM 914 N N . THR A 1 114 ? 3.675 3.788 -3.218 1.00 86.38 114 THR A N 1
ATOM 915 C CA . THR A 1 114 ? 4.983 4.301 -3.614 1.00 86.38 114 THR A CA 1
ATOM 916 C C . THR A 1 114 ? 4.887 5.206 -4.831 1.00 86.38 114 THR A C 1
ATOM 918 O O . THR A 1 114 ? 4.117 4.952 -5.744 1.00 86.38 114 THR A O 1
ATOM 921 N N . ARG A 1 115 ? 5.707 6.260 -4.849 1.00 86.50 115 ARG A N 1
ATOM 922 C CA . ARG A 1 115 ? 5.888 7.149 -6.010 1.00 86.50 115 ARG A CA 1
ATOM 923 C C . ARG A 1 115 ? 7.080 6.743 -6.880 1.00 86.50 115 ARG A C 1
ATOM 925 O O . ARG A 1 115 ? 7.510 7.525 -7.719 1.00 86.50 115 ARG A O 1
ATOM 932 N N . HIS A 1 116 ? 7.694 5.604 -6.578 1.00 84.94 116 HIS A N 1
ATOM 933 C CA . HIS A 1 116 ? 8.715 5.022 -7.434 1.00 84.94 116 HIS A CA 1
ATOM 934 C C . HIS A 1 116 ? 8.038 4.340 -8.615 1.00 84.94 116 HIS A C 1
ATOM 936 O O . HIS A 1 116 ? 6.981 3.741 -8.428 1.00 84.94 116 HIS A O 1
ATOM 942 N N . GLU A 1 117 ? 8.675 4.417 -9.779 1.00 87.88 117 GLU A N 1
ATOM 943 C CA . GLU A 1 117 ? 8.270 3.613 -10.926 1.00 87.88 117 GLU A CA 1
ATOM 944 C C . GLU A 1 117 ? 8.526 2.142 -10.604 1.00 87.88 117 GLU A C 1
ATOM 946 O O . GLU A 1 117 ? 9.593 1.779 -10.093 1.00 87.88 117 GLU A O 1
ATOM 951 N N . LEU A 1 118 ? 7.542 1.303 -10.874 1.00 88.19 118 LEU A N 1
ATOM 952 C CA . LEU A 1 118 ? 7.596 -0.127 -10.657 1.00 88.19 118 LEU A CA 1
ATOM 953 C C . LEU A 1 118 ? 7.870 -0.835 -11.983 1.00 88.19 118 LEU A C 1
ATOM 955 O O . LEU A 1 118 ? 7.471 -0.387 -13.056 1.00 88.19 118 LEU A O 1
ATOM 959 N N . TYR A 1 119 ? 8.602 -1.939 -11.910 1.00 88.81 119 TYR A N 1
ATOM 960 C CA . TYR A 1 119 ? 8.822 -2.826 -13.047 1.00 88.81 119 TYR A CA 1
ATOM 961 C C . TYR A 1 119 ? 8.821 -4.277 -12.581 1.00 88.81 119 TYR A C 1
ATOM 963 O O . TYR A 1 119 ? 9.036 -4.557 -11.400 1.00 88.81 119 TYR A O 1
ATOM 971 N N . GLU A 1 120 ? 8.612 -5.194 -13.518 1.00 84.38 120 GLU A N 1
ATOM 972 C CA . GLU A 1 120 ? 8.758 -6.629 -13.296 1.00 84.38 120 GLU A CA 1
ATOM 973 C C . GLU A 1 120 ? 9.727 -7.201 -14.335 1.00 84.38 120 GLU A C 1
ATOM 975 O O . GLU A 1 120 ? 9.538 -7.061 -15.545 1.00 84.38 120 GLU A O 1
ATOM 980 N N . GLY A 1 121 ? 10.804 -7.834 -13.869 1.00 80.69 121 GLY A N 1
ATOM 981 C CA . GLY A 1 121 ? 11.801 -8.451 -14.740 1.00 80.69 121 GLY A CA 1
ATOM 982 C C . GLY A 1 121 ? 12.711 -7.432 -15.431 1.00 80.69 121 GLY A C 1
ATOM 983 O O . GLY A 1 121 ? 13.843 -7.223 -15.001 1.00 80.69 121 GLY A O 1
ATOM 984 N N . LEU A 1 122 ? 12.252 -6.808 -16.520 1.00 74.31 122 LEU A N 1
ATOM 985 C CA . LEU A 1 122 ? 13.040 -5.829 -17.279 1.00 74.31 122 LEU A CA 1
ATOM 986 C C . LEU A 1 122 ? 12.530 -4.411 -17.031 1.00 74.31 122 LEU A C 1
ATOM 988 O O . LEU A 1 122 ? 11.355 -4.135 -17.212 1.00 74.31 122 LEU A O 1
ATOM 992 N N . ILE A 1 123 ? 13.434 -3.477 -16.726 1.00 71.06 123 ILE A N 1
ATOM 993 C CA . ILE A 1 123 ? 13.096 -2.062 -16.455 1.00 71.06 123 ILE A CA 1
ATOM 994 C C . ILE A 1 123 ? 12.394 -1.382 -17.639 1.00 71.06 123 ILE A C 1
ATOM 996 O O . ILE A 1 123 ? 11.633 -0.440 -17.455 1.00 71.06 123 ILE A O 1
ATOM 1000 N N . THR A 1 124 ? 12.638 -1.852 -18.863 1.00 69.38 124 THR A N 1
ATOM 1001 C CA . THR A 1 124 ? 11.961 -1.356 -20.070 1.00 69.38 124 THR A CA 1
ATOM 1002 C C . THR A 1 124 ? 10.510 -1.827 -20.192 1.00 69.38 124 THR A C 1
ATOM 1004 O O . THR A 1 124 ? 9.827 -1.396 -21.113 1.00 69.38 124 THR A O 1
ATOM 1007 N N . ILE A 1 125 ? 10.066 -2.734 -19.318 1.00 67.12 125 ILE A N 1
ATOM 1008 C CA . ILE A 1 125 ? 8.700 -3.245 -19.217 1.00 67.12 125 ILE A CA 1
ATOM 1009 C C . ILE A 1 125 ? 8.156 -2.763 -17.867 1.00 67.12 125 ILE A C 1
ATOM 1011 O O . ILE A 1 125 ? 8.273 -3.431 -16.841 1.00 67.12 125 ILE A O 1
ATOM 1015 N N . ASN A 1 126 ? 7.623 -1.545 -17.864 1.00 66.94 126 ASN A N 1
ATOM 1016 C CA . ASN A 1 126 ? 7.127 -0.839 -16.683 1.00 66.94 126 ASN A CA 1
ATOM 1017 C C . ASN A 1 126 ? 5.596 -0.689 -16.689 1.00 66.94 126 ASN A C 1
ATOM 1019 O O . ASN A 1 126 ? 5.059 0.256 -16.121 1.00 66.94 126 ASN A O 1
ATOM 1023 N N . ASP A 1 127 ? 4.890 -1.637 -17.307 1.00 74.88 127 ASP A N 1
AT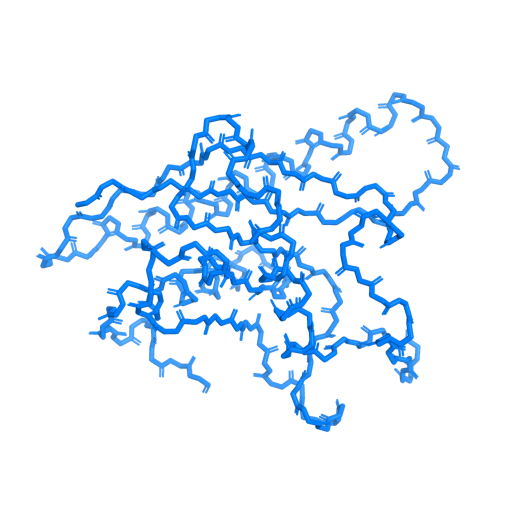OM 1024 C CA . ASP A 1 127 ? 3.422 -1.654 -17.387 1.00 74.88 127 ASP A CA 1
ATOM 1025 C C . ASP A 1 127 ? 2.758 -2.218 -16.112 1.00 74.88 127 ASP A C 1
ATOM 1027 O O . ASP A 1 127 ? 1.595 -2.615 -16.130 1.00 74.88 127 ASP A O 1
ATOM 1031 N N . VAL A 1 128 ? 3.482 -2.269 -14.987 1.00 84.44 128 VAL A N 1
ATOM 1032 C CA . VAL A 1 128 ? 2.992 -2.849 -13.730 1.00 84.44 128 VAL A CA 1
ATOM 1033 C C . VAL A 1 128 ? 2.800 -1.761 -12.684 1.00 84.44 128 VAL A C 1
ATOM 1035 O O . VAL A 1 128 ? 3.758 -1.177 -12.188 1.00 84.44 128 VAL A O 1
ATOM 1038 N N . TYR A 1 129 ? 1.549 -1.534 -12.286 1.00 90.81 129 TYR A N 1
ATOM 1039 C CA . TYR A 1 129 ? 1.191 -0.515 -11.291 1.00 90.81 129 TYR A CA 1
ATOM 1040 C C . TYR A 1 129 ? 0.883 -1.093 -9.906 1.00 90.81 129 TYR A C 1
ATOM 1042 O O . TYR A 1 129 ? 0.755 -0.340 -8.938 1.00 90.81 129 TYR A O 1
ATOM 1050 N N . GLY A 1 130 ? 0.757 -2.412 -9.781 1.00 91.44 130 GLY A N 1
ATOM 1051 C CA . GLY A 1 130 ? 0.423 -3.063 -8.524 1.00 91.44 130 GLY A CA 1
ATOM 1052 C C . GLY A 1 130 ? 0.784 -4.542 -8.509 1.00 91.44 130 GLY A C 1
ATOM 1053 O O . GLY A 1 130 ? 0.989 -5.158 -9.550 1.00 91.44 130 GLY A O 1
ATOM 1054 N N . LEU A 1 131 ? 0.937 -5.082 -7.301 1.00 90.75 131 LEU A N 1
ATOM 1055 C CA . LEU A 1 131 ? 1.170 -6.508 -7.083 1.00 90.75 131 LEU A CA 1
ATOM 1056 C C . LEU A 1 131 ? 0.599 -6.945 -5.739 1.00 90.75 131 LEU A C 1
ATOM 1058 O O . LEU A 1 131 ? 0.758 -6.264 -4.716 1.00 90.75 131 LEU A O 1
ATOM 1062 N N . CYS A 1 132 ? -0.005 -8.130 -5.712 1.00 90.12 132 CYS A N 1
ATOM 1063 C CA . CYS A 1 132 ? -0.477 -8.755 -4.489 1.00 90.12 132 CYS A CA 1
ATOM 1064 C C . CYS A 1 132 ? -0.494 -10.288 -4.558 1.00 90.12 132 CYS A C 1
ATOM 1066 O O . CYS A 1 132 ? -0.482 -10.913 -5.617 1.00 90.12 132 CYS A O 1
ATOM 1068 N N . TRP A 1 133 ? -0.602 -10.916 -3.384 1.00 85.00 133 TRP A N 1
ATOM 1069 C CA . TRP A 1 133 ? -0.904 -12.343 -3.288 1.00 85.00 133 TRP A CA 1
ATOM 1070 C C . TRP A 1 133 ? -2.392 -12.597 -3.547 1.00 85.00 133 TRP A C 1
ATOM 1072 O O . TRP A 1 133 ? -3.240 -12.172 -2.753 1.00 85.00 133 TRP A O 1
ATOM 1082 N N . ASN A 1 134 ? -2.703 -13.391 -4.570 1.00 84.62 134 ASN A N 1
ATOM 1083 C CA . ASN A 1 134 ? -4.072 -13.796 -4.875 1.00 84.62 134 ASN A CA 1
ATOM 1084 C C . ASN A 1 134 ? -4.670 -14.663 -3.750 1.00 84.62 134 ASN A C 1
ATOM 1086 O O . ASN A 1 134 ? -4.150 -15.730 -3.410 1.00 84.62 134 ASN A O 1
ATOM 1090 N N . GLY A 1 135 ? -5.787 -14.210 -3.179 1.00 81.38 135 GLY A N 1
ATOM 1091 C CA . GLY A 1 135 ? -6.689 -15.065 -2.415 1.00 81.38 135 GLY A CA 1
ATOM 1092 C C . GLY A 1 135 ? -6.208 -15.641 -1.089 1.00 81.38 135 GLY A C 1
ATOM 1093 O O . GLY A 1 135 ? -6.872 -16.511 -0.528 1.00 81.38 135 GLY A O 1
ATOM 1094 N N . MET A 1 136 ? -5.086 -15.176 -0.565 1.00 81.12 136 MET A N 1
ATOM 1095 C CA . MET A 1 136 ? -4.888 -15.210 0.879 1.00 81.12 136 MET A CA 1
ATOM 1096 C C . MET A 1 136 ? -5.650 -13.959 1.393 1.00 81.12 136 MET A C 1
ATOM 1098 O O . MET A 1 136 ? -5.919 -13.079 0.616 1.00 81.12 136 MET A O 1
ATOM 1102 N N . VAL A 1 137 ? -6.082 -13.767 2.627 1.00 77.25 137 VAL A N 1
ATOM 1103 C CA . VAL A 1 137 ? -6.423 -12.407 3.168 1.00 77.25 137 VAL A CA 1
ATOM 1104 C C . VAL A 1 137 ? -6.230 -12.503 4.660 1.00 77.25 137 VAL A C 1
ATOM 1106 O O . VAL A 1 137 ? -5.404 -11.815 5.235 1.00 77.25 137 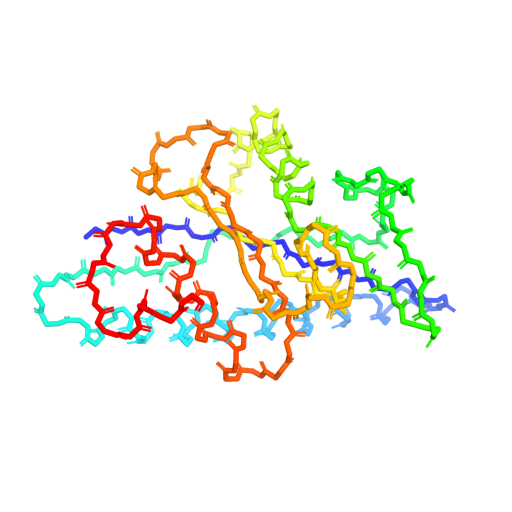VAL A O 1
ATOM 1109 N N . CYS A 1 138 ? -6.728 -13.611 5.191 1.00 75.81 138 CYS A N 1
ATOM 1110 C CA . CYS A 1 138 ? -6.406 -14.206 6.480 1.00 75.81 138 CYS A CA 1
ATOM 1111 C C . CYS A 1 138 ? -5.054 -14.964 6.501 1.00 75.81 138 CYS A C 1
ATOM 1113 O O . CYS A 1 138 ? -4.873 -15.873 7.297 1.00 75.81 138 CYS A O 1
ATOM 1115 N N . VAL A 1 139 ? -4.166 -14.633 5.558 1.00 80.75 139 VAL A N 1
ATOM 1116 C CA . VAL A 1 139 ? -2.759 -15.027 5.353 1.00 80.75 139 VAL A CA 1
ATOM 1117 C C . VAL A 1 139 ? -1.697 -14.258 6.152 1.00 80.75 139 VAL A C 1
ATOM 1119 O O . VAL A 1 139 ? -1.216 -13.302 5.537 1.00 80.75 139 VAL A O 1
ATOM 1122 N N . PRO A 1 140 ? -1.297 -14.541 7.416 1.00 73.81 140 PRO A N 1
ATOM 1123 C CA . PRO A 1 140 ? -0.221 -13.763 8.042 1.00 73.81 140 PRO A CA 1
ATOM 1124 C C . PRO A 1 140 ? 1.043 -13.756 7.177 1.00 73.81 140 PRO A C 1
ATOM 1126 O O . PRO A 1 140 ? 1.410 -14.782 6.602 1.00 73.81 140 PRO A O 1
ATOM 1129 N N . GLY A 1 141 ? 1.661 -12.587 7.013 1.00 75.81 141 GLY A N 1
ATOM 1130 C CA . GLY A 1 141 ? 2.815 -12.398 6.138 1.00 75.81 141 GLY A CA 1
ATOM 1131 C C . GLY A 1 141 ? 2.479 -12.330 4.652 1.00 75.81 141 GLY A C 1
ATOM 1132 O O . GLY A 1 141 ? 3.299 -11.861 3.889 1.00 75.81 141 GLY A O 1
ATOM 1133 N N . LYS A 1 142 ? 1.285 -12.738 4.206 1.00 84.00 142 LYS A N 1
ATOM 1134 C CA . LYS A 1 142 ? 0.882 -12.695 2.787 1.00 84.00 142 LYS A CA 1
ATOM 1135 C C . LYS A 1 142 ? -0.246 -11.714 2.513 1.00 84.00 142 LYS A C 1
ATOM 1137 O O . LYS A 1 142 ? -0.810 -11.758 1.427 1.00 84.00 142 LYS A O 1
ATOM 1142 N N . ARG A 1 143 ? -0.649 -10.892 3.484 1.00 87.69 143 ARG A N 1
ATOM 1143 C CA . ARG A 1 143 ? -1.798 -9.961 3.421 1.00 87.69 143 ARG A CA 1
ATOM 1144 C C . ARG A 1 143 ? -1.419 -8.568 2.959 1.00 87.69 143 ARG A C 1
ATOM 1146 O O . ARG A 1 143 ? -1.884 -7.580 3.504 1.00 87.69 143 ARG A O 1
ATOM 1153 N N . THR A 1 144 ? -0.554 -8.525 1.964 1.00 89.75 144 THR A N 1
ATOM 1154 C CA . THR A 1 144 ? 0.160 -7.336 1.524 1.00 89.75 144 THR A CA 1
ATOM 1155 C C . THR A 1 144 ? -0.077 -7.097 0.039 1.00 89.75 144 THR A C 1
ATOM 1157 O O . THR A 1 144 ? -0.206 -8.045 -0.743 1.00 89.75 144 THR A O 1
ATOM 1160 N N . SER A 1 145 ? -0.135 -5.831 -0.356 1.00 92.19 145 SER A N 1
ATOM 1161 C CA . SER A 1 145 ? -0.070 -5.408 -1.753 1.00 92.19 145 SER A CA 1
ATOM 1162 C C . SER A 1 145 ? 0.791 -4.163 -1.903 1.00 92.19 145 SER A C 1
ATOM 1164 O O . SER A 1 145 ? 0.925 -3.372 -0.967 1.00 92.19 145 SER A O 1
ATOM 1166 N N . VAL A 1 146 ? 1.352 -3.987 -3.089 1.00 91.50 146 VAL A N 1
ATOM 1167 C CA . VAL A 1 146 ? 2.096 -2.798 -3.503 1.00 91.50 146 VAL A CA 1
ATOM 1168 C C . VAL A 1 146 ? 1.285 -2.079 -4.573 1.00 91.50 146 VAL A C 1
ATOM 1170 O O . VAL A 1 146 ? 0.643 -2.727 -5.390 1.00 91.50 146 VAL A O 1
ATOM 1173 N N . VAL A 1 147 ? 1.286 -0.749 -4.532 1.00 92.50 147 VAL A N 1
ATOM 1174 C CA . VAL A 1 147 ? 0.602 0.130 -5.481 1.00 92.50 147 VAL A CA 1
ATOM 1175 C C . VAL A 1 147 ? 1.517 1.305 -5.821 1.00 92.50 147 VAL A C 1
ATOM 1177 O O . VAL A 1 147 ? 1.934 2.059 -4.933 1.00 92.50 147 VAL A O 1
ATOM 1180 N N . GLN A 1 148 ? 1.798 1.485 -7.106 1.00 91.06 148 GLN A N 1
ATOM 1181 C CA . GLN A 1 148 ? 2.367 2.712 -7.646 1.00 91.06 148 GLN A CA 1
ATOM 1182 C C . GLN A 1 148 ? 1.312 3.816 -7.614 1.00 91.06 148 GLN A C 1
ATOM 1184 O O . GLN A 1 148 ? 0.169 3.641 -8.040 1.00 91.06 148 GLN A O 1
ATOM 1189 N N . THR A 1 149 ? 1.688 4.964 -7.064 1.00 89.69 149 THR A N 1
ATOM 1190 C CA . THR A 1 149 ? 0.823 6.137 -6.990 1.00 89.69 149 THR A CA 1
ATOM 1191 C C . THR A 1 149 ? 1.100 7.079 -8.139 1.00 89.69 149 THR A C 1
ATOM 1193 O O . THR A 1 149 ? 2.155 7.716 -8.174 1.00 89.69 149 THR A O 1
ATOM 1196 N N . GLU A 1 150 ? 0.090 7.214 -8.983 1.00 87.00 150 GLU A N 1
ATOM 1197 C CA . GLU A 1 150 ? 0.009 8.175 -10.076 1.00 87.00 150 GLU A CA 1
ATOM 1198 C C . GLU A 1 150 ? -0.871 9.361 -9.644 1.00 87.00 150 GLU A C 1
ATOM 1200 O O . GLU A 1 150 ? -0.644 9.996 -8.607 1.00 87.00 150 GLU A O 1
ATOM 1205 N N . ASP A 1 151 ? -1.929 9.643 -10.405 1.00 90.69 151 ASP A N 1
ATOM 1206 C CA . ASP A 1 151 ? -3.026 10.491 -9.973 1.00 90.69 151 ASP A CA 1
ATOM 1207 C C . ASP A 1 151 ? -3.987 9.761 -9.016 1.00 90.69 151 ASP A C 1
ATOM 1209 O O . ASP A 1 151 ? -3.888 8.558 -8.744 1.00 90.69 151 ASP A O 1
ATOM 1213 N N . TYR A 1 152 ? -4.939 10.520 -8.473 1.00 89.44 152 TYR A N 1
ATOM 1214 C CA . TYR A 1 152 ? -5.918 10.010 -7.519 1.00 89.44 152 TYR A CA 1
ATOM 1215 C C . TYR A 1 152 ? -6.795 8.883 -8.089 1.00 89.44 152 TYR A C 1
ATOM 1217 O O . TYR A 1 152 ? -7.047 7.903 -7.388 1.00 89.44 152 TYR A O 1
ATOM 1225 N N . VAL A 1 153 ? -7.276 9.012 -9.328 1.00 92.31 153 VAL A N 1
ATOM 1226 C CA . VAL A 1 153 ? -8.215 8.050 -9.921 1.00 92.31 153 VAL A CA 1
ATOM 1227 C C . VAL A 1 153 ? -7.495 6.746 -10.228 1.00 92.31 153 VAL A C 1
ATOM 1229 O O . VAL A 1 153 ? -7.969 5.689 -9.811 1.00 92.31 153 VAL A O 1
ATOM 1232 N N . ALA A 1 154 ? -6.333 6.823 -10.876 1.00 91.50 154 ALA A N 1
ATOM 1233 C CA . ALA A 1 154 ? -5.491 5.671 -11.164 1.00 91.50 154 ALA A CA 1
ATOM 1234 C C . ALA A 1 154 ? -5.116 4.936 -9.871 1.00 91.50 154 ALA A C 1
ATOM 1236 O O . ALA A 1 154 ? -5.378 3.744 -9.743 1.00 91.50 154 ALA A O 1
ATOM 1237 N N . THR A 1 155 ? -4.644 5.663 -8.852 1.00 92.88 155 THR A N 1
ATOM 1238 C CA . THR A 1 155 ? -4.284 5.071 -7.553 1.00 92.88 155 THR A CA 1
ATOM 1239 C C . THR A 1 155 ? -5.463 4.339 -6.900 1.00 92.88 155 THR A C 1
ATOM 1241 O O . THR A 1 155 ? -5.290 3.254 -6.347 1.00 92.88 155 THR A O 1
ATOM 1244 N N . VAL A 1 156 ? -6.673 4.910 -6.948 1.00 95.00 156 VAL A N 1
ATOM 1245 C CA . VAL A 1 156 ? -7.885 4.271 -6.405 1.00 95.00 156 VAL A CA 1
ATOM 1246 C C . VAL A 1 156 ? -8.235 2.993 -7.166 1.00 95.00 156 VAL A C 1
ATOM 1248 O O . VAL A 1 156 ? -8.584 1.995 -6.534 1.00 95.00 156 VAL A O 1
ATOM 1251 N N . LEU A 1 157 ? -8.158 3.017 -8.498 1.00 93.94 157 LEU A N 1
ATOM 1252 C CA . LEU A 1 157 ? -8.470 1.859 -9.335 1.00 93.94 157 LEU A CA 1
ATOM 1253 C C . LEU A 1 157 ? -7.460 0.732 -9.117 1.00 93.94 157 LEU A C 1
ATOM 1255 O O . LEU A 1 157 ? -7.883 -0.388 -8.836 1.00 93.94 157 LEU A O 1
ATOM 1259 N N . THR A 1 158 ? -6.162 1.036 -9.133 1.00 93.12 158 THR A N 1
ATOM 1260 C CA . THR A 1 158 ? -5.095 0.062 -8.867 1.00 93.12 158 THR A CA 1
ATOM 1261 C C . THR A 1 158 ? -5.216 -0.517 -7.458 1.00 93.12 158 THR A C 1
ATOM 1263 O O . THR A 1 158 ? -5.242 -1.729 -7.280 1.00 93.12 158 THR A O 1
ATOM 1266 N N . ALA A 1 159 ? -5.416 0.318 -6.435 1.00 93.81 159 ALA A N 1
ATOM 1267 C CA . ALA A 1 159 ? -5.634 -0.164 -5.071 1.00 93.81 159 ALA A CA 1
ATOM 1268 C C . ALA A 1 159 ? -6.861 -1.086 -4.957 1.00 93.81 159 ALA A C 1
ATOM 1270 O O . ALA A 1 159 ? -6.827 -2.105 -4.262 1.00 93.81 159 ALA A O 1
ATOM 1271 N N . ALA A 1 160 ? -7.961 -0.741 -5.629 1.00 93.44 160 ALA A N 1
ATOM 1272 C CA . ALA A 1 160 ? -9.159 -1.568 -5.625 1.00 93.44 160 ALA A CA 1
ATOM 1273 C C . ALA A 1 160 ? -8.943 -2.899 -6.362 1.00 93.44 160 ALA A C 1
ATOM 1275 O O . ALA A 1 160 ? -9.446 -3.921 -5.886 1.00 93.44 160 ALA A O 1
ATOM 1276 N N . HIS A 1 161 ? -8.189 -2.873 -7.464 1.00 91.81 161 HIS A N 1
ATOM 1277 C CA . HIS A 1 161 ? -7.773 -4.030 -8.251 1.00 91.81 161 HIS A CA 1
ATOM 1278 C C . HIS A 1 161 ? -6.938 -5.011 -7.420 1.00 91.81 161 HIS A C 1
ATOM 1280 O O . HIS A 1 161 ? -7.345 -6.164 -7.266 1.00 91.81 161 HIS A O 1
ATOM 1286 N N . GLU A 1 162 ? -5.868 -4.543 -6.770 1.00 91.62 162 GLU A N 1
ATOM 1287 C CA . GLU A 1 162 ? -5.023 -5.396 -5.922 1.00 91.62 162 GLU A CA 1
ATOM 1288 C C . GLU A 1 162 ? -5.805 -6.009 -4.756 1.00 91.62 162 GLU A C 1
ATOM 1290 O O . GLU A 1 162 ? -5.677 -7.189 -4.419 1.00 91.62 162 GLU A O 1
ATOM 1295 N N . LEU A 1 163 ? -6.699 -5.230 -4.144 1.00 91.25 163 LEU A N 1
ATOM 1296 C CA . LEU A 1 163 ? -7.587 -5.761 -3.114 1.00 91.25 163 LEU A CA 1
ATOM 1297 C C . LEU A 1 163 ? -8.594 -6.784 -3.683 1.00 91.25 163 LEU A C 1
ATOM 1299 O O . LEU A 1 163 ? -9.063 -7.663 -2.958 1.00 91.25 163 LEU A O 1
ATOM 1303 N N . GLY A 1 164 ? -8.919 -6.702 -4.973 1.00 89.31 164 GLY A N 1
ATOM 1304 C CA . GLY A 1 164 ? -9.878 -7.576 -5.649 1.00 89.31 164 GLY A CA 1
ATOM 1305 C C . GLY A 1 164 ? -9.284 -8.956 -5.866 1.00 89.31 164 GLY A C 1
ATOM 1306 O O . GLY A 1 164 ? -9.877 -9.957 -5.453 1.00 89.31 164 GLY A O 1
ATOM 1307 N N . HIS A 1 165 ? -8.061 -8.997 -6.397 1.00 86.12 165 HIS A N 1
ATOM 1308 C CA . HIS A 1 165 ? -7.223 -10.195 -6.436 1.00 86.12 165 HIS A CA 1
ATOM 1309 C C . HIS A 1 165 ? -7.070 -10.822 -5.050 1.00 86.12 165 HIS A C 1
ATOM 1311 O O . HIS A 1 165 ? -7.208 -12.037 -4.881 1.00 86.12 165 HIS A O 1
ATOM 1317 N N . ARG A 1 166 ? -6.886 -9.996 -4.018 1.00 81.38 166 ARG A N 1
ATOM 1318 C CA . ARG A 1 166 ? -6.789 -10.487 -2.644 1.00 81.38 166 ARG A CA 1
ATOM 1319 C C . ARG A 1 166 ? -8.048 -11.208 -2.169 1.00 81.38 166 ARG A C 1
ATOM 1321 O O . ARG A 1 166 ? -7.970 -12.241 -1.515 1.00 81.38 166 ARG A O 1
ATOM 1328 N N . LEU A 1 167 ? -9.214 -10.680 -2.511 1.00 84.75 167 LEU A N 1
ATOM 1329 C CA . LEU A 1 167 ? -10.505 -11.233 -2.107 1.00 84.75 167 LEU A CA 1
ATOM 1330 C C . LEU A 1 167 ? -11.021 -12.326 -3.060 1.00 84.75 167 LEU A C 1
ATOM 1332 O O . LEU A 1 167 ? -12.142 -12.799 -2.874 1.00 84.75 167 LEU A O 1
ATOM 1336 N N . LYS A 1 168 ? -10.223 -12.733 -4.062 1.00 84.00 168 LYS A N 1
ATOM 1337 C CA . LYS A 1 168 ? -10.629 -13.608 -5.179 1.00 84.00 168 LYS A CA 1
ATOM 1338 C C . LYS A 1 168 ? -11.897 -13.126 -5.889 1.00 84.00 168 LYS A C 1
ATOM 1340 O O . LYS A 1 168 ? -12.734 -13.929 -6.301 1.00 84.00 168 LYS A O 1
ATOM 1345 N N . ILE A 1 169 ? -12.064 -11.814 -6.016 1.00 79.75 169 ILE A N 1
ATOM 1346 C CA . ILE A 1 169 ? -13.213 -11.249 -6.716 1.00 79.75 169 ILE A CA 1
ATOM 1347 C C . ILE A 1 169 ? -12.889 -11.222 -8.201 1.00 79.75 169 ILE A C 1
ATOM 1349 O O . ILE A 1 169 ? -12.036 -10.463 -8.652 1.00 79.75 169 ILE A O 1
ATOM 1353 N N . ILE A 1 170 ? -13.605 -12.047 -8.956 1.00 65.00 170 ILE A N 1
ATOM 1354 C CA . ILE A 1 170 ? -13.577 -12.032 -10.414 1.00 65.00 170 ILE A CA 1
ATOM 1355 C C . ILE A 1 170 ? -14.676 -11.068 -10.866 1.00 65.00 170 ILE A C 1
ATOM 1357 O O . ILE A 1 170 ? -15.826 -11.453 -11.051 1.00 65.00 170 ILE A O 1
ATOM 1361 N N . ASP A 1 171 ? -14.331 -9.790 -10.994 1.00 59.78 171 ASP A N 1
ATOM 1362 C CA . ASP A 1 171 ? -15.204 -8.752 -11.547 1.00 59.78 171 ASP A CA 1
ATOM 1363 C C . ASP A 1 171 ? -14.457 -8.054 -12.680 1.00 59.78 171 ASP A C 1
ATOM 1365 O O . ASP A 1 171 ? -13.265 -7.795 -12.550 1.00 59.78 171 ASP A O 1
ATOM 1369 N N . LYS A 1 172 ? -15.144 -7.713 -13.777 1.00 59.25 172 LYS A N 1
ATOM 1370 C CA . LYS A 1 172 ? -14.531 -7.048 -14.942 1.00 59.25 172 LYS A CA 1
ATOM 1371 C C . LYS A 1 172 ? -13.780 -5.761 -14.592 1.00 59.25 172 LYS A C 1
ATOM 1373 O O . LYS A 1 172 ? -12.868 -5.384 -15.315 1.00 59.25 172 LYS A O 1
ATOM 1378 N N . ARG A 1 173 ? -14.130 -5.114 -13.478 1.00 58.47 173 ARG A N 1
ATOM 1379 C CA . ARG A 1 173 ? -13.428 -3.941 -12.932 1.00 58.47 173 ARG A CA 1
ATOM 1380 C C . ARG A 1 173 ? -12.037 -4.254 -12.363 1.00 58.47 173 ARG A C 1
ATOM 1382 O O . ARG A 1 173 ? -11.264 -3.330 -12.155 1.00 58.47 173 ARG A O 1
ATOM 1389 N N . PHE A 1 174 ? -11.725 -5.524 -12.115 1.00 57.66 174 PHE A N 1
ATOM 1390 C CA . PHE A 1 174 ? -10.482 -6.014 -11.511 1.00 57.66 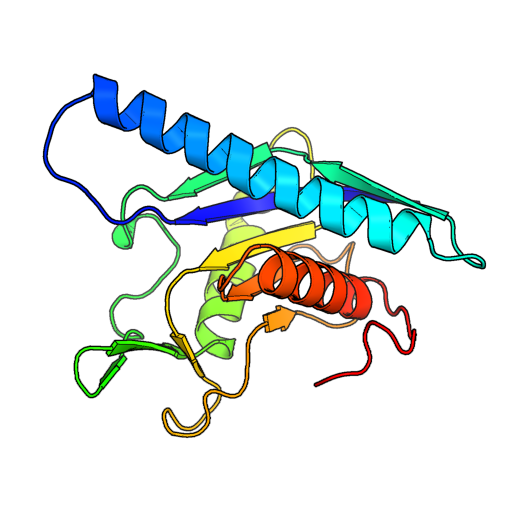174 PHE A CA 1
ATOM 1391 C C . PHE A 1 174 ? -9.753 -7.033 -12.414 1.00 57.66 174 PHE A C 1
ATOM 1393 O O . PHE A 1 174 ? -8.979 -7.843 -11.919 1.00 57.66 174 PHE A O 1
ATOM 1400 N N . LEU A 1 175 ? -10.033 -7.038 -13.727 1.00 44.25 175 LEU A N 1
ATOM 1401 C CA . LEU A 1 175 ? -9.485 -8.005 -14.700 1.00 44.25 175 LEU A CA 1
ATOM 1402 C C . LEU A 1 175 ? -8.402 -7.433 -15.634 1.00 44.25 175 LEU A C 1
ATOM 1404 O O . LEU A 1 175 ? -8.023 -8.110 -16.584 1.00 44.25 175 LEU A O 1
ATOM 1408 N N . ILE A 1 176 ? -7.932 -6.204 -15.416 1.00 39.66 176 ILE A N 1
ATOM 1409 C CA . ILE A 1 176 ? -6.858 -5.620 -16.232 1.00 39.66 176 ILE A CA 1
ATOM 1410 C C . ILE A 1 176 ? -5.531 -5.897 -15.522 1.00 39.66 176 ILE A C 1
ATOM 1412 O O . ILE A 1 176 ? -5.255 -5.237 -14.524 1.00 39.66 176 ILE A O 1
ATOM 1416 N N . CYS A 1 177 ? -4.799 -6.904 -16.001 1.00 39.75 177 CYS A N 1
ATOM 1417 C CA . CYS A 1 177 ? -3.390 -7.145 -15.690 1.00 39.75 177 CYS A CA 1
ATOM 1418 C C . CYS A 1 177 ? -2.528 -6.475 -16.758 1.00 39.75 177 CYS A C 1
ATOM 1420 O O . CYS A 1 177 ? -2.927 -6.567 -17.945 1.00 39.75 177 CYS A O 1
#

Sequence (177 aa):
MKGTLLIYASTVSVPNMLKKRTVVKQKIRESYSHVVNGVSLIYKGLKEIKIRITLSGFIIFQNAALFPHNSSKVTRFNGTTYIDIVDYHDDLTRWDAQHGADFKPNFDHAMLFTRHELYEGLITINDVYGLCWNGMVCVPGKRTSVVQTEDYVATVLTAAHELGHRLKIIDKRFLIC

Secondary structure (DSSP, 8-state):
-EEEEEEEEE-----S-HHHHHHHHHHHHHHHHHHHHHHHHHHHT-SS---EEEEEEEEEESSGGGSS--GGGEEEETTEEEEEHHHHHHHHHHHHHHHTTT-SS--SEEEEEE-SEEESSSTT-----EEE-TT-SS-TTT-EEEEE--SHHHHHHHHHHHHHHHTT---GGG---

pLDDT: mean 78.34, std 15.96, range [34.59, 95.0]

Radius of gyration: 15.85 Å; chains: 1; bounding box: 45×38×37 Å

InterPro domains:
  IPR001590 Peptidase M12B, ADAM/reprolysin [PS50215] (5-177)
  IPR024079 Metallopeptidase, catalytic domain superfamily [G3DSA:3.40.390.10] (8-171)